Protein AF-A0A3M1ER04-F1 (afdb_monomer)

Nearest PDB structures (foldseek):
  7aeb-assembly1_M  TM=7.714E-01  e=7.576E-06  Algoriphagus machipongonensis
  6j0n-assembly1_b  TM=7.585E-01  e=1.314E-04  Photorhabdus asymbiotica subsp. asymbiotica ATCC 43949
  7b5h-assembly1_AK  TM=7.227E-01  e=2.153E-04  Nostoc sp. PCC 7120 = FACHB-418
  8kea-assembly1_U  TM=7.763E-01  e=6.451E-04  unclassified Caudoviricetes
  6rbk-assembly1_A  TM=7.228E-01  e=6.107E-04  Serratia entomophila

Radius of gyration: 20.39 Å; Cα contacts (8 Å, |Δi|>4): 199; chains: 1; bounding box: 58×40×58 Å

Foldseek 3Di:
DDFDFKWKAFPPVRDIQTALDHFPDKDKDWDWDWDWADDPPDPGTDTDTDGTDDIDIDTDGDFDQCPFGDDVPRTPHHHPDDSVVVVCVVVCLQPQDPVVSGRTWIWIDGDPDTDIGRDPDDDDDDDDDDD

Sequence (131 aa):
MGLEKALITNTVTLDKIPVMFNPEEYTLNKDINYAQSSVPGLSGPILQFVNGNMQTLEMELLLDTYEEHREGNRVLNQAGEDVRNLTRKVTDLMAINADTHAPPVLVFSWGSLSFTCVLARVSQRFIMFKP

Secondary structure (DSSP, 8-state):
---PPPEEEETTT--EEE-SS--S-EEEE--EEEEEE--TTSSSPEEEEEEEPPPEEEE------SS--EETTEE---TT--THHHHHHHHGGGSPPTTTSSPPPEEEEETTEEEEE----------S---

pLDDT: mean 89.55, std 6.3, range [45.19, 96.5]

Solvent-accessible surface area (backbone atoms only — not comparable to full-atom values): 8414 Å² total; per-residue (Å²): 134,79,89,67,67,31,34,41,32,34,70,81,80,66,46,72,47,67,51,84,45,70,54,95,58,73,46,79,49,75,51,69,45,67,48,74,47,80,52,91,93,54,98,60,61,47,79,39,83,72,50,76,50,77,70,45,81,46,70,63,78,59,82,79,24,75,53,64,45,64,58,88,94,42,74,76,48,52,59,67,45,70,55,64,68,60,52,41,67,59,58,55,45,52,43,66,37,84,89,74,73,36,52,52,50,31,35,45,36,43,78,90,47,72,46,78,45,62,69,86,81,85,86,88,83,88,76,88,77,82,133

Structure (mmCIF, N/CA/C/O backbone):
data_AF-A0A3M1ER04-F1
#
_entry.id   AF-A0A3M1ER04-F1
#
loop_
_atom_site.group_PDB
_atom_site.id
_atom_site.type_symbol
_atom_site.label_atom_id
_atom_site.label_alt_id
_atom_site.label_comp_id
_atom_site.label_asym_id
_atom_site.label_entity_id
_atom_site.label_seq_id
_atom_site.pdbx_PDB_ins_code
_atom_site.Cartn_x
_atom_site.Cartn_y
_atom_site.Cartn_z
_atom_site.occupancy
_atom_site.B_iso_or_equiv
_atom_site.auth_seq_id
_atom_site.auth_comp_id
_atom_site.auth_asym_id
_atom_site.auth_atom_id
_atom_site.pdbx_PDB_model_num
ATOM 1 N N . MET A 1 1 ? 24.356 3.284 7.557 1.00 45.19 1 MET A N 1
ATOM 2 C CA . MET A 1 1 ? 23.167 2.457 7.258 1.00 45.19 1 MET A CA 1
ATOM 3 C C . MET A 1 1 ? 22.570 2.990 5.972 1.00 45.19 1 MET A C 1
ATOM 5 O O . MET A 1 1 ? 22.392 4.197 5.882 1.00 45.19 1 MET A O 1
ATOM 9 N N . GLY A 1 2 ? 22.416 2.141 4.955 1.00 61.59 2 GLY A N 1
ATOM 10 C CA . GLY A 1 2 ? 21.830 2.548 3.675 1.00 61.59 2 GLY A CA 1
ATOM 11 C C . GLY A 1 2 ? 20.331 2.813 3.811 1.00 61.59 2 GLY A C 1
ATOM 12 O O . GLY A 1 2 ? 19.712 2.354 4.767 1.00 61.59 2 GLY A O 1
ATOM 13 N N . LEU A 1 3 ? 19.764 3.561 2.866 1.00 70.88 3 LEU A N 1
ATOM 14 C CA . LEU A 1 3 ? 18.321 3.778 2.777 1.00 70.88 3 LEU A CA 1
ATOM 15 C C . LEU A 1 3 ? 17.623 2.436 2.521 1.00 70.88 3 LEU A C 1
ATOM 17 O O . LEU A 1 3 ? 17.823 1.825 1.471 1.00 70.88 3 LEU A O 1
ATOM 21 N N . GLU A 1 4 ? 16.815 1.977 3.475 1.00 83.19 4 GLU A N 1
ATOM 22 C CA . GLU A 1 4 ? 15.949 0.815 3.280 1.00 83.19 4 GLU A CA 1
ATOM 23 C C . GLU A 1 4 ? 14.801 1.202 2.340 1.00 83.19 4 GLU A C 1
ATOM 25 O O . GLU A 1 4 ? 14.098 2.197 2.558 1.00 83.19 4 GLU A O 1
ATOM 30 N N . LYS A 1 5 ? 14.641 0.446 1.250 1.00 88.31 5 LYS A N 1
ATOM 31 C CA . LYS A 1 5 ? 13.538 0.653 0.311 1.00 88.31 5 LYS A CA 1
ATOM 32 C C . LYS A 1 5 ? 12.238 0.104 0.881 1.00 88.31 5 LYS A C 1
ATOM 34 O O . LYS A 1 5 ? 12.239 -0.945 1.525 1.00 88.31 5 LYS A O 1
ATOM 39 N N . ALA A 1 6 ? 11.135 0.798 0.622 1.00 92.69 6 ALA A N 1
ATOM 40 C CA . ALA A 1 6 ? 9.825 0.277 0.971 1.00 92.69 6 ALA A CA 1
ATOM 41 C C . ALA A 1 6 ? 9.491 -0.973 0.138 1.00 92.69 6 ALA A C 1
ATOM 43 O O . ALA A 1 6 ? 9.864 -1.096 -1.032 1.00 92.69 6 ALA A O 1
ATOM 44 N N . LEU A 1 7 ? 8.778 -1.910 0.751 1.00 93.44 7 LEU A N 1
ATOM 45 C CA . LEU A 1 7 ? 8.457 -3.202 0.164 1.00 93.44 7 LEU A CA 1
ATOM 46 C C . LEU A 1 7 ? 6.992 -3.539 0.418 1.00 93.44 7 LEU A C 1
ATOM 48 O O . LEU A 1 7 ? 6.514 -3.453 1.549 1.00 93.44 7 LEU A O 1
ATOM 52 N N . ILE A 1 8 ? 6.305 -3.980 -0.631 1.00 94.88 8 ILE A N 1
ATOM 53 C CA . ILE A 1 8 ? 4.972 -4.572 -0.545 1.00 94.88 8 ILE A CA 1
ATOM 54 C C . ILE A 1 8 ? 5.143 -6.083 -0.663 1.00 94.88 8 ILE A C 1
ATOM 56 O O . ILE A 1 8 ? 5.630 -6.577 -1.677 1.00 94.88 8 ILE A O 1
ATOM 60 N N . THR A 1 9 ? 4.762 -6.825 0.372 1.00 95.25 9 THR A N 1
ATOM 61 C CA . THR A 1 9 ? 4.825 -8.291 0.374 1.00 95.25 9 THR A CA 1
ATOM 62 C C . THR A 1 9 ? 3.421 -8.869 0.353 1.00 95.25 9 THR A C 1
ATOM 64 O O . THR A 1 9 ? 2.616 -8.565 1.230 1.00 95.25 9 THR A O 1
ATOM 67 N N . ASN A 1 10 ? 3.124 -9.730 -0.616 1.00 93.69 10 ASN A N 1
ATOM 68 C CA . ASN A 1 10 ? 1.889 -10.506 -0.622 1.00 93.69 10 ASN A CA 1
ATOM 69 C C . ASN A 1 10 ? 2.051 -11.719 0.305 1.00 93.69 10 ASN A C 1
ATOM 71 O O . ASN A 1 10 ? 2.966 -12.517 0.130 1.00 93.69 10 ASN A O 1
ATOM 75 N N . THR A 1 11 ? 1.177 -11.869 1.298 1.00 91.00 11 THR A N 1
ATOM 76 C CA . THR A 1 11 ? 1.306 -12.944 2.301 1.00 91.00 11 THR A CA 1
ATOM 77 C C . THR A 1 11 ? 0.973 -14.335 1.757 1.00 91.00 11 THR A C 1
ATOM 79 O O . THR A 1 11 ? 1.432 -15.325 2.319 1.00 91.00 11 THR A O 1
ATOM 82 N N . VAL A 1 12 ? 0.210 -14.417 0.663 1.00 86.50 12 VAL A N 1
ATOM 83 C CA . VAL A 1 12 ? -0.216 -15.680 0.044 1.00 86.50 12 VAL A CA 1
ATOM 84 C C . VAL A 1 12 ? 0.831 -16.172 -0.949 1.00 86.50 12 VAL A C 1
ATOM 86 O O . VAL A 1 12 ? 1.286 -17.307 -0.857 1.00 86.50 12 VAL A O 1
ATOM 89 N N . THR A 1 13 ? 1.238 -15.321 -1.895 1.00 87.06 13 THR A N 1
ATOM 90 C CA . THR A 1 13 ? 2.222 -15.701 -2.925 1.00 87.06 13 THR A CA 1
ATOM 91 C C . THR A 1 13 ? 3.667 -15.551 -2.457 1.00 87.06 13 THR A C 1
ATOM 93 O O . THR A 1 13 ? 4.573 -16.031 -3.134 1.00 87.06 13 THR A O 1
ATOM 96 N N . LEU A 1 14 ? 3.889 -14.873 -1.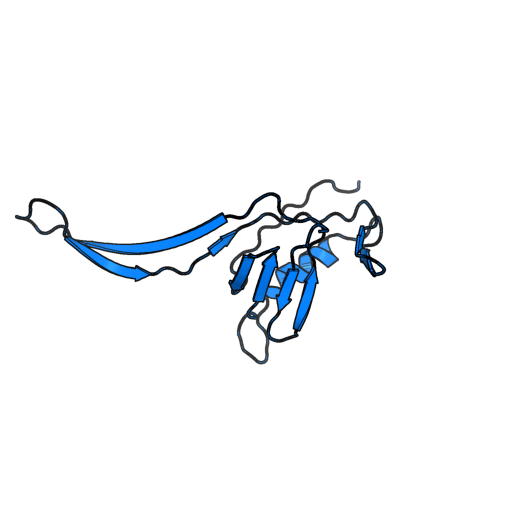324 1.00 89.88 14 LEU A N 1
ATOM 97 C CA . LEU A 1 14 ? 5.203 -14.445 -0.828 1.00 89.88 14 LEU A CA 1
ATOM 98 C C . LEU A 1 14 ? 5.971 -13.553 -1.813 1.00 89.88 14 LEU A C 1
ATOM 100 O O . LEU A 1 14 ? 7.174 -13.335 -1.643 1.00 89.88 14 LEU A O 1
ATOM 104 N N . ASP A 1 15 ? 5.278 -13.018 -2.822 1.00 90.75 15 ASP A N 1
ATOM 105 C CA . ASP A 1 15 ? 5.876 -12.120 -3.796 1.00 90.75 15 ASP A CA 1
ATOM 106 C C . ASP A 1 15 ? 6.197 -10.774 -3.147 1.00 90.75 15 ASP A C 1
ATOM 108 O O . ASP A 1 15 ? 5.428 -10.240 -2.339 1.00 90.75 15 ASP A O 1
ATOM 112 N N . LYS A 1 16 ? 7.365 -10.247 -3.500 1.00 91.44 16 LYS A N 1
ATOM 113 C CA . LYS A 1 16 ? 7.945 -9.035 -2.932 1.00 91.44 16 LYS A CA 1
ATOM 114 C C . LYS A 1 16 ? 8.073 -8.003 -4.033 1.00 91.44 16 LYS A C 1
ATOM 116 O O . LYS A 1 16 ? 8.869 -8.159 -4.957 1.00 91.44 16 LYS A O 1
ATOM 121 N N . ILE A 1 17 ? 7.309 -6.930 -3.897 1.00 91.31 17 ILE A N 1
ATOM 122 C CA . ILE A 1 17 ? 7.264 -5.823 -4.840 1.00 91.31 17 ILE A CA 1
ATOM 123 C C . ILE A 1 17 ? 7.975 -4.632 -4.184 1.00 91.31 17 ILE A C 1
ATOM 125 O O . ILE A 1 17 ? 7.376 -3.945 -3.350 1.00 91.31 17 ILE A O 1
ATOM 129 N N . PRO A 1 18 ? 9.267 -4.411 -4.488 1.00 90.94 18 PRO A N 1
ATOM 130 C CA . PRO A 1 18 ? 9.985 -3.239 -4.009 1.00 90.94 18 PRO A CA 1
ATOM 131 C C . PRO A 1 18 ? 9.448 -1.990 -4.701 1.00 90.94 18 PRO A C 1
ATOM 133 O O . PRO A 1 18 ? 9.127 -2.011 -5.894 1.00 90.94 18 PRO A O 1
ATOM 136 N N . VAL A 1 19 ? 9.366 -0.888 -3.960 1.00 91.50 19 VAL A N 1
ATOM 137 C CA . VAL A 1 19 ? 9.032 0.400 -4.567 1.00 91.50 19 VAL A CA 1
ATOM 138 C C . VAL A 1 19 ? 10.215 0.913 -5.386 1.00 91.50 19 VAL A C 1
ATOM 140 O O . VAL A 1 19 ? 11.385 0.703 -5.047 1.00 91.50 19 VAL A O 1
ATOM 143 N N . MET A 1 20 ? 9.920 1.614 -6.478 1.00 89.75 20 MET A N 1
ATOM 144 C CA . MET A 1 20 ? 10.963 2.232 -7.294 1.00 89.75 20 MET A CA 1
ATOM 145 C C . MET A 1 20 ? 11.626 3.380 -6.524 1.00 89.75 20 MET A C 1
ATOM 147 O O . MET A 1 20 ? 12.844 3.358 -6.306 1.00 89.75 20 MET A O 1
ATOM 151 N N . PHE A 1 21 ? 10.790 4.295 -6.031 1.00 90.50 21 PHE A N 1
ATOM 152 C CA . PHE A 1 21 ? 11.145 5.413 -5.166 1.00 90.50 21 PHE A CA 1
ATOM 153 C C . PHE A 1 21 ? 10.419 5.281 -3.831 1.00 90.50 21 PHE A C 1
ATOM 155 O O . PHE A 1 21 ? 9.248 4.901 -3.790 1.00 90.50 21 PHE A O 1
ATOM 162 N N . ASN A 1 22 ? 11.120 5.590 -2.742 1.00 91.94 22 ASN A N 1
ATOM 163 C CA . ASN A 1 22 ? 10.486 5.660 -1.432 1.00 91.94 22 ASN A CA 1
ATOM 164 C C . ASN A 1 22 ? 9.514 6.847 -1.400 1.00 91.94 22 ASN A C 1
ATOM 166 O O . ASN A 1 22 ? 9.852 7.898 -1.951 1.00 91.94 22 ASN A O 1
ATOM 170 N N . PRO A 1 23 ? 8.340 6.695 -0.765 1.00 90.94 23 PRO A N 1
ATOM 171 C CA . PRO A 1 23 ? 7.427 7.814 -0.589 1.00 90.94 23 PRO A CA 1
ATOM 172 C C . PRO A 1 23 ? 8.090 8.893 0.277 1.00 90.94 23 PRO A C 1
ATOM 174 O O . PRO A 1 23 ? 8.889 8.583 1.159 1.00 90.94 23 PRO A O 1
ATOM 177 N N . GLU A 1 24 ? 7.769 10.161 0.032 1.00 90.25 24 GLU A N 1
ATOM 178 C CA . GLU A 1 24 ? 8.275 11.269 0.859 1.00 90.25 24 GLU A CA 1
ATOM 179 C C . GLU A 1 24 ? 7.596 11.288 2.235 1.00 90.25 24 GLU A C 1
ATOM 181 O O . GLU A 1 24 ? 8.231 11.564 3.253 1.00 90.25 24 GLU A O 1
ATOM 186 N N . GLU A 1 25 ? 6.315 10.922 2.266 1.00 92.31 25 GLU A N 1
ATOM 187 C CA . GLU A 1 25 ? 5.484 10.856 3.460 1.00 92.31 25 GLU A CA 1
ATOM 188 C C . GLU A 1 25 ? 4.462 9.716 3.370 1.00 92.31 25 GLU A C 1
ATOM 190 O O . GLU A 1 25 ? 4.153 9.192 2.297 1.00 92.31 25 GLU A O 1
ATOM 195 N N . TYR A 1 26 ? 3.920 9.335 4.523 1.00 94.12 26 TYR A N 1
ATOM 196 C CA . TYR A 1 26 ? 2.753 8.470 4.626 1.00 94.12 26 TYR A CA 1
ATOM 197 C C . TYR A 1 26 ? 1.825 9.002 5.714 1.00 94.12 26 TYR A C 1
ATOM 199 O O . TYR A 1 26 ? 2.271 9.591 6.699 1.00 94.12 26 TYR A O 1
ATOM 207 N N . THR A 1 27 ? 0.532 8.746 5.558 1.00 95.06 27 THR A N 1
ATOM 208 C CA . THR A 1 27 ? -0.504 9.124 6.520 1.00 95.06 27 THR A CA 1
ATOM 209 C C . THR A 1 27 ? -1.136 7.873 7.114 1.00 95.06 27 THR A C 1
ATOM 211 O O . THR A 1 27 ? -1.462 6.932 6.392 1.00 95.06 27 THR A O 1
ATOM 214 N N . LEU A 1 28 ? -1.303 7.861 8.438 1.00 94.31 28 LEU A N 1
ATOM 215 C CA . LEU A 1 28 ? -1.886 6.755 9.187 1.00 94.31 28 LEU A CA 1
ATOM 216 C C . LEU A 1 28 ? -3.154 7.234 9.898 1.00 94.31 28 LEU A C 1
ATOM 218 O O . LEU A 1 28 ? -3.072 7.863 10.953 1.00 94.31 28 LEU A O 1
ATOM 222 N N . ASN A 1 29 ? -4.320 6.932 9.333 1.00 93.44 29 ASN A N 1
ATOM 223 C CA . ASN A 1 29 ? -5.601 7.357 9.893 1.00 93.44 29 ASN A CA 1
ATOM 224 C C . ASN A 1 29 ? -6.193 6.250 10.763 1.00 93.44 29 ASN A C 1
ATOM 226 O O . ASN A 1 29 ? -6.176 5.073 10.397 1.00 93.44 29 ASN A O 1
ATOM 230 N N . LYS A 1 30 ? -6.710 6.620 11.935 1.00 91.75 30 LYS A N 1
ATOM 231 C CA . LYS A 1 30 ? -7.401 5.710 12.849 1.00 91.75 30 LYS A CA 1
ATOM 232 C C . LYS A 1 30 ? -8.575 6.435 13.479 1.00 91.75 30 LYS A C 1
ATOM 234 O O . LYS A 1 30 ? -8.389 7.312 14.318 1.00 91.75 30 LYS A O 1
ATOM 239 N N . ASP A 1 31 ? -9.771 5.999 13.118 1.00 89.56 31 ASP A N 1
ATOM 240 C CA . ASP A 1 31 ? -11.009 6.642 13.535 1.00 89.56 31 ASP A CA 1
ATOM 241 C C . ASP A 1 31 ? -11.824 5.752 14.475 1.00 89.56 31 ASP A C 1
ATOM 243 O O . ASP A 1 31 ? -11.708 4.524 14.491 1.00 89.56 31 ASP A O 1
ATOM 247 N N . ILE A 1 32 ? -12.680 6.382 15.273 1.00 91.69 32 ILE A N 1
ATOM 248 C CA . ILE A 1 32 ? -13.630 5.707 16.156 1.00 91.69 32 ILE A CA 1
ATOM 249 C C . ILE A 1 32 ? -15.009 6.299 15.900 1.00 91.69 32 ILE A C 1
ATOM 251 O O . ILE A 1 32 ? -15.162 7.517 15.830 1.00 91.69 32 ILE A O 1
ATOM 255 N N . ASN A 1 33 ? -16.013 5.438 15.780 1.00 90.19 33 ASN A N 1
ATOM 256 C CA . ASN A 1 33 ? -17.383 5.848 15.535 1.00 90.19 33 ASN A CA 1
ATOM 257 C C . ASN A 1 33 ? -18.168 6.001 16.849 1.00 90.19 33 ASN A C 1
ATOM 259 O O . ASN A 1 33 ? -18.204 5.085 17.679 1.00 90.19 33 ASN A O 1
ATOM 263 N N . TYR A 1 34 ? -18.842 7.142 17.002 1.00 91.00 34 TYR A N 1
ATOM 264 C CA . TYR A 1 34 ? -19.725 7.447 18.127 1.00 91.00 34 TYR A CA 1
ATOM 265 C C . TYR A 1 34 ? -21.129 7.784 17.623 1.00 91.00 34 TYR A C 1
ATOM 267 O O . TYR A 1 34 ? -21.301 8.641 16.757 1.00 91.00 34 TYR A O 1
ATOM 275 N N . ALA A 1 35 ? -22.142 7.153 18.209 1.00 89.69 35 ALA A N 1
ATOM 276 C CA . ALA A 1 35 ? -23.535 7.524 18.025 1.00 89.69 35 ALA A CA 1
ATOM 277 C C . ALA A 1 35 ? -23.890 8.666 18.984 1.00 89.69 35 ALA A C 1
ATOM 279 O O . ALA A 1 35 ? -23.525 8.636 20.160 1.00 89.69 35 ALA A O 1
ATOM 280 N N . GLN A 1 36 ? -24.616 9.662 18.479 1.00 89.94 36 GLN A N 1
ATOM 281 C CA . GLN A 1 36 ? -25.122 10.782 19.270 1.00 89.94 36 GLN A CA 1
ATOM 282 C C . GLN A 1 36 ? -26.639 10.694 19.351 1.00 89.94 36 GLN A C 1
ATOM 284 O O . GLN A 1 36 ? -27.305 10.593 18.322 1.00 89.94 36 GLN A O 1
ATOM 289 N N . SER A 1 37 ? -27.184 10.746 20.565 1.00 89.62 37 SER A N 1
ATOM 290 C CA . SER A 1 37 ? -28.630 10.783 20.786 1.00 89.62 37 SER A CA 1
ATOM 291 C C . SER A 1 37 ? -29.012 12.011 21.604 1.00 89.62 37 SER A C 1
ATOM 293 O O . SER A 1 37 ? -28.593 12.170 22.753 1.00 89.62 37 SER A O 1
ATOM 295 N N . SER A 1 38 ? -29.801 12.896 20.997 1.00 87.38 38 SER A N 1
ATOM 296 C CA . SER A 1 38 ? -30.303 14.113 21.636 1.00 87.38 38 SER A CA 1
ATOM 297 C C . SER A 1 38 ? -31.615 13.811 22.350 1.00 87.38 38 SER A C 1
ATOM 299 O O . SER A 1 38 ? -32.662 13.688 21.715 1.00 87.38 38 SER A O 1
ATOM 301 N N . VAL A 1 39 ? -31.562 13.694 23.675 1.00 87.62 39 VAL A N 1
ATOM 302 C CA . VAL A 1 39 ? -32.740 13.425 24.508 1.00 87.62 39 VAL A CA 1
ATOM 303 C C . VAL A 1 39 ? -33.250 14.744 25.112 1.00 87.62 39 VAL A C 1
ATOM 305 O O . VAL A 1 39 ? -32.488 15.418 25.810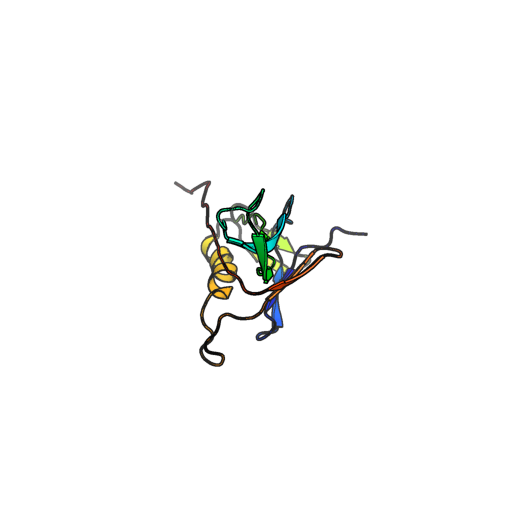 1.00 87.62 39 VAL A O 1
ATOM 308 N N . PRO A 1 40 ? -34.518 15.137 24.875 1.00 87.00 40 PRO A N 1
ATOM 309 C CA . PRO A 1 40 ? -35.096 16.337 25.477 1.00 87.00 40 PRO A CA 1
ATOM 310 C C . PRO A 1 40 ? -35.022 16.305 27.009 1.00 87.00 40 PRO A C 1
ATOM 312 O O . PRO A 1 40 ? -35.384 15.308 27.630 1.00 87.00 40 PRO A O 1
ATOM 315 N N . GLY A 1 41 ? -34.572 17.403 27.621 1.00 88.88 41 GLY A N 1
ATOM 316 C CA . GLY A 1 41 ? -34.427 17.528 29.078 1.00 88.88 41 GLY A CA 1
ATOM 317 C C . GLY A 1 41 ? -33.013 17.270 29.614 1.00 88.88 41 GLY A C 1
ATOM 318 O O . GLY A 1 41 ? -32.761 17.541 30.786 1.00 88.88 41 GLY A O 1
ATOM 319 N N . LEU A 1 42 ? -32.078 16.815 28.774 1.00 83.31 42 LEU A N 1
ATOM 320 C CA . LEU A 1 42 ? -30.645 16.803 29.080 1.00 83.31 42 LEU A CA 1
ATOM 321 C C . LEU A 1 42 ? -29.960 18.070 28.555 1.00 83.31 42 LEU A C 1
ATOM 323 O O . LEU A 1 42 ? -30.376 18.656 27.558 1.00 83.31 42 LEU A O 1
ATOM 327 N N . SER A 1 43 ? -28.884 18.486 29.228 1.00 85.88 43 SER A N 1
ATOM 328 C CA . SER A 1 43 ? -28.087 19.662 28.848 1.00 85.88 43 SER A CA 1
ATOM 329 C C . SER A 1 43 ? -27.212 19.443 27.606 1.00 85.88 43 SER A C 1
ATOM 331 O O . SER A 1 43 ? -26.672 20.408 27.071 1.00 85.88 43 SER A O 1
ATOM 333 N N . GLY A 1 44 ? -27.079 18.202 27.128 1.00 87.12 44 GLY A N 1
ATOM 334 C CA . GLY A 1 44 ? -26.316 17.848 25.934 1.00 87.12 44 GLY A CA 1
ATOM 335 C C . GLY A 1 44 ? -26.648 16.442 25.417 1.00 87.12 44 GLY A C 1
ATOM 336 O O . GLY A 1 44 ? -27.295 15.664 26.125 1.00 87.12 44 GLY A O 1
ATOM 337 N N . PRO A 1 45 ? -26.239 16.113 24.179 1.00 87.25 45 PRO A N 1
ATOM 338 C CA . PRO A 1 45 ? -26.474 14.801 23.586 1.00 87.25 45 PRO A CA 1
ATOM 339 C C . PRO A 1 45 ? -25.658 13.713 24.294 1.00 87.25 45 PRO A C 1
ATOM 341 O O . PRO A 1 45 ? -24.528 13.938 24.730 1.00 87.25 45 PRO A O 1
ATOM 344 N N . ILE A 1 46 ? -26.220 12.509 24.373 1.00 88.75 46 ILE A N 1
ATOM 345 C CA . ILE A 1 46 ? -25.522 11.332 24.893 1.00 88.75 46 ILE A CA 1
ATOM 346 C C . ILE A 1 46 ? -24.630 10.776 23.783 1.00 88.75 46 ILE A C 1
ATOM 348 O O . ILE A 1 46 ? -25.111 10.488 22.685 1.00 88.75 46 ILE A O 1
ATOM 352 N N . LEU A 1 47 ? -23.344 10.609 24.090 1.00 92.56 47 LEU A N 1
ATOM 353 C CA . LEU A 1 47 ? -22.360 9.958 23.228 1.00 92.56 47 LEU A CA 1
ATOM 354 C C . LEU A 1 47 ? -22.255 8.475 23.586 1.00 92.56 47 LEU A C 1
ATOM 356 O O . LEU A 1 47 ? -21.934 8.129 24.722 1.00 92.56 47 LEU A O 1
ATOM 360 N N . GLN A 1 48 ? -22.479 7.600 22.609 1.00 90.12 48 GLN A N 1
ATOM 361 C CA . GLN A 1 48 ? -22.308 6.158 22.747 1.00 90.12 48 GLN A CA 1
ATOM 362 C C . GLN A 1 48 ? -21.241 5.662 21.772 1.00 90.12 48 GLN A C 1
ATOM 364 O O . GLN A 1 48 ? -21.338 5.880 20.568 1.00 90.12 48 GLN A O 1
ATOM 369 N N . PHE A 1 49 ? -20.230 4.965 22.285 1.00 91.94 49 PHE A N 1
ATOM 370 C CA . PHE A 1 49 ? -19.260 4.267 21.444 1.00 91.94 49 PHE A CA 1
ATOM 371 C C . PHE A 1 49 ? -19.958 3.151 20.656 1.00 91.94 49 PHE A C 1
ATOM 373 O O . PHE A 1 49 ? -20.644 2.316 21.250 1.00 91.94 49 PHE A O 1
ATOM 380 N N . VAL A 1 50 ? -19.775 3.137 19.333 1.00 90.56 50 VAL A N 1
ATOM 381 C CA . VAL A 1 50 ? -20.342 2.106 18.450 1.00 90.56 50 VAL A CA 1
ATOM 382 C C . VAL A 1 50 ? -19.280 1.060 18.131 1.00 90.56 50 VAL A C 1
ATOM 384 O O . VAL A 1 50 ? -19.430 -0.106 18.488 1.00 90.56 50 VAL A O 1
ATOM 387 N N . ASN A 1 51 ? -18.195 1.474 17.475 1.00 88.19 51 ASN A N 1
ATOM 388 C CA . ASN A 1 51 ? -17.099 0.605 17.061 1.00 88.19 51 ASN A CA 1
ATOM 389 C C . ASN A 1 51 ? -15.843 1.420 16.708 1.00 88.19 51 ASN A C 1
ATOM 391 O O . ASN A 1 51 ? -15.916 2.610 16.400 1.00 88.19 51 ASN A O 1
ATOM 395 N N . GLY A 1 52 ? -14.680 0.764 16.712 1.00 86.94 52 GLY A N 1
ATOM 396 C CA . GLY A 1 52 ? -13.471 1.304 16.086 1.00 86.94 52 GLY A CA 1
ATOM 397 C C . GLY A 1 52 ? -13.516 1.098 14.571 1.00 86.94 52 GLY A C 1
ATOM 398 O O . GLY A 1 52 ? -13.945 0.037 14.112 1.00 86.94 52 GLY A O 1
ATOM 399 N N . ASN A 1 53 ? -13.078 2.095 13.804 1.00 87.19 53 ASN A N 1
ATOM 400 C CA . ASN A 1 53 ? -12.888 1.947 12.365 1.00 87.19 53 ASN A CA 1
ATOM 401 C C . ASN A 1 53 ? -11.541 1.280 12.066 1.00 87.19 53 ASN A C 1
ATOM 403 O O . ASN A 1 53 ? -10.633 1.238 12.903 1.00 87.19 53 ASN A O 1
ATOM 407 N N . MET A 1 54 ? -11.424 0.736 10.856 1.00 88.75 54 MET A N 1
ATOM 408 C CA . MET A 1 54 ? -10.164 0.185 10.372 1.00 88.75 54 MET A CA 1
ATOM 409 C C . MET A 1 54 ? -9.142 1.306 10.204 1.00 88.75 54 MET A C 1
ATOM 411 O O . MET A 1 54 ? -9.461 2.387 9.717 1.00 88.75 54 MET A O 1
ATOM 415 N N . GLN A 1 55 ? -7.908 1.025 10.601 1.00 93.25 55 GLN A N 1
ATOM 416 C CA . GLN A 1 55 ? -6.788 1.924 10.380 1.00 93.25 55 GLN A CA 1
ATOM 417 C C . GLN A 1 55 ? -6.427 1.932 8.889 1.00 93.25 55 GLN A C 1
ATOM 419 O O . GLN A 1 55 ? -6.323 0.860 8.289 1.00 93.25 55 GLN A O 1
ATOM 424 N N . THR A 1 56 ? -6.228 3.108 8.295 1.00 94.81 56 THR A N 1
ATOM 425 C CA . THR A 1 56 ? -5.808 3.245 6.893 1.00 94.81 56 THR A CA 1
ATOM 426 C C . THR A 1 56 ? -4.390 3.791 6.809 1.00 94.81 56 THR A C 1
ATOM 428 O O . THR A 1 56 ? -3.974 4.617 7.621 1.00 94.81 56 THR A O 1
ATOM 431 N N . LEU A 1 57 ? -3.634 3.283 5.837 1.00 95.69 57 LEU A N 1
ATOM 432 C CA . LEU A 1 57 ? -2.308 3.768 5.478 1.00 95.69 57 LEU A CA 1
ATOM 433 C C . LEU A 1 57 ? -2.386 4.323 4.058 1.00 95.69 57 LEU A C 1
ATOM 435 O O . LEU A 1 57 ? -2.768 3.603 3.135 1.00 95.69 57 LEU A O 1
ATOM 439 N N . GLU A 1 58 ? -2.022 5.588 3.895 1.00 95.50 58 GLU A N 1
ATOM 440 C CA . GLU A 1 58 ? -2.101 6.319 2.632 1.00 95.50 58 GLU A CA 1
ATOM 441 C C . GLU A 1 58 ? -0.730 6.897 2.276 1.00 95.50 58 GLU A C 1
ATOM 443 O O . GLU A 1 58 ? -0.019 7.402 3.143 1.00 95.50 58 GLU A O 1
ATOM 448 N N . MET A 1 59 ? -0.344 6.795 1.005 1.00 94.88 59 MET A N 1
ATOM 449 C CA . MET A 1 59 ? 0.916 7.326 0.475 1.00 94.88 59 MET A CA 1
ATOM 450 C C . MET A 1 59 ? 0.854 7.459 -1.047 1.00 94.88 59 MET A C 1
ATOM 452 O O . MET A 1 59 ? 0.036 6.806 -1.701 1.00 94.88 59 MET A O 1
ATOM 456 N N . GLU A 1 60 ? 1.761 8.255 -1.611 1.00 95.06 60 GLU A N 1
ATOM 457 C CA . GLU A 1 60 ? 1.966 8.364 -3.056 1.00 95.06 60 GLU A CA 1
ATOM 458 C C . GLU A 1 60 ? 3.219 7.581 -3.466 1.00 95.06 60 GLU A C 1
ATOM 460 O O . GLU A 1 60 ? 4.304 7.781 -2.923 1.00 95.06 60 GLU A O 1
ATOM 465 N N . LEU A 1 61 ? 3.060 6.666 -4.426 1.00 93.50 61 LEU A N 1
ATOM 466 C CA . LEU A 1 61 ? 4.168 5.921 -5.017 1.00 93.50 61 LEU A CA 1
ATOM 467 C C . LEU A 1 61 ? 4.444 6.460 -6.415 1.00 93.50 61 LEU A C 1
ATOM 469 O O . LEU A 1 61 ? 3.543 6.498 -7.258 1.00 93.50 61 LEU A O 1
ATOM 473 N N . LEU A 1 62 ? 5.700 6.822 -6.668 1.00 93.12 62 LEU A N 1
ATOM 474 C CA . LEU A 1 62 ? 6.151 7.251 -7.983 1.00 93.12 62 LEU A CA 1
ATOM 475 C C . LEU A 1 62 ? 6.721 6.065 -8.766 1.00 93.12 62 LEU A C 1
ATOM 477 O O . LEU A 1 62 ? 7.480 5.246 -8.242 1.00 93.12 62 LEU A O 1
ATOM 481 N N . LEU A 1 63 ? 6.350 5.993 -10.039 1.00 92.25 63 LEU A N 1
ATOM 482 C CA . LEU A 1 63 ? 6.847 5.021 -11.001 1.00 92.25 63 LEU A CA 1
ATOM 483 C C . LEU A 1 63 ? 7.302 5.789 -12.234 1.00 92.25 63 LEU A C 1
ATOM 485 O O . LEU A 1 63 ? 6.523 6.564 -12.788 1.00 92.25 63 LEU A O 1
ATOM 489 N N . ASP A 1 64 ? 8.536 5.546 -12.659 1.00 91.94 64 ASP A N 1
ATOM 490 C CA . ASP A 1 64 ? 9.096 6.127 -13.869 1.00 91.94 64 ASP A CA 1
ATOM 491 C C . ASP A 1 64 ? 9.666 5.038 -14.779 1.00 91.94 64 ASP A C 1
ATOM 493 O O . ASP A 1 64 ? 10.328 4.096 -14.342 1.00 91.94 64 ASP A O 1
ATOM 497 N N . THR A 1 65 ? 9.386 5.169 -16.070 1.00 92.19 65 THR A N 1
ATOM 498 C CA . THR A 1 65 ? 9.980 4.328 -17.109 1.00 92.19 65 THR A CA 1
ATOM 499 C C . THR A 1 65 ? 10.692 5.134 -18.180 1.00 92.19 65 THR A C 1
ATOM 501 O O . THR A 1 65 ? 11.067 4.569 -19.205 1.00 92.19 65 THR A O 1
ATOM 504 N N . TYR A 1 66 ? 10.900 6.437 -17.983 1.00 88.31 66 TYR A N 1
ATOM 505 C CA . TYR A 1 66 ? 11.696 7.242 -18.899 1.00 88.31 66 TYR A CA 1
ATOM 506 C C . TYR A 1 66 ? 13.157 6.779 -18.901 1.00 88.31 66 TYR A C 1
ATOM 508 O O . TYR A 1 66 ? 13.745 6.582 -19.966 1.00 88.31 66 TYR A O 1
ATOM 516 N N . GLU A 1 67 ? 13.694 6.498 -17.713 1.00 88.25 67 GLU A N 1
ATOM 517 C CA . GLU A 1 67 ? 15.027 5.934 -17.514 1.00 88.25 67 GLU A CA 1
ATOM 518 C C . GLU A 1 67 ? 14.983 4.460 -17.080 1.00 88.25 67 GLU A C 1
ATOM 520 O O . GLU A 1 67 ? 13.949 3.912 -16.682 1.00 88.25 67 GLU A O 1
ATOM 525 N N . GLU A 1 68 ? 16.127 3.784 -17.196 1.00 88.69 68 GLU A N 1
ATOM 526 C CA . GLU A 1 68 ? 16.301 2.423 -16.692 1.00 88.69 68 GLU A CA 1
ATOM 527 C C . GLU A 1 68 ? 16.584 2.466 -15.1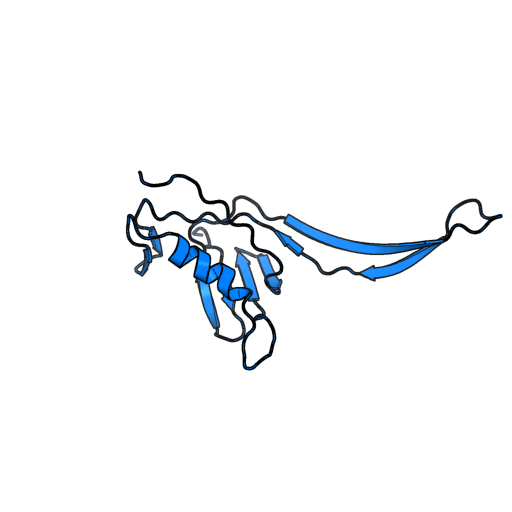86 1.00 88.69 68 GLU A C 1
ATOM 529 O O . GLU A 1 68 ? 17.611 2.997 -14.761 1.00 88.69 68 GLU A O 1
ATOM 534 N N . HIS A 1 69 ? 15.721 1.851 -14.376 1.00 86.25 69 HIS A N 1
ATOM 535 C CA . HIS A 1 69 ? 15.953 1.731 -12.941 1.00 86.25 69 HIS A CA 1
ATOM 536 C C . HIS A 1 69 ? 16.458 0.338 -12.580 1.00 86.25 69 HIS A C 1
ATOM 538 O O . HIS A 1 69 ? 15.967 -0.692 -13.055 1.00 86.25 69 HIS A O 1
ATOM 544 N N . ARG A 1 70 ? 17.433 0.301 -11.670 1.00 84.00 70 ARG A N 1
ATOM 545 C CA . ARG A 1 70 ? 18.027 -0.930 -11.143 1.00 84.00 70 ARG A CA 1
ATOM 546 C C . ARG A 1 70 ? 17.959 -0.951 -9.624 1.00 84.00 70 ARG A C 1
ATOM 548 O O . ARG A 1 70 ? 18.136 0.068 -8.961 1.00 84.00 70 ARG A O 1
ATOM 555 N N . GLU A 1 71 ? 17.743 -2.134 -9.072 1.00 78.62 71 GLU A N 1
ATOM 556 C CA . GLU A 1 71 ? 17.876 -2.420 -7.650 1.00 78.62 71 GLU A CA 1
ATOM 557 C C . GLU A 1 71 ? 18.984 -3.459 -7.462 1.00 78.62 71 GLU A C 1
ATOM 559 O O . GLU A 1 71 ? 18.828 -4.641 -7.780 1.00 78.62 71 GLU A O 1
ATOM 564 N N . GLY A 1 72 ? 20.149 -3.004 -6.994 1.00 79.25 72 GLY A N 1
ATOM 565 C CA . GLY A 1 72 ? 21.347 -3.838 -6.944 1.00 79.25 72 GLY A CA 1
ATOM 566 C C . GLY A 1 72 ? 21.688 -4.383 -8.333 1.00 79.25 72 GLY A C 1
ATOM 567 O O . GLY A 1 72 ? 21.940 -3.620 -9.261 1.00 79.25 72 GLY A O 1
ATOM 568 N N . ASN A 1 73 ? 21.665 -5.709 -8.483 1.00 80.75 73 ASN A N 1
ATOM 569 C CA . ASN A 1 73 ? 21.952 -6.376 -9.756 1.00 80.75 73 ASN A CA 1
ATOM 570 C C . ASN A 1 73 ? 20.694 -6.658 -10.608 1.00 80.75 73 ASN A C 1
ATOM 572 O O . ASN A 1 73 ? 20.802 -7.226 -11.693 1.00 80.75 73 ASN A O 1
ATOM 576 N N . ARG A 1 74 ? 19.494 -6.309 -10.121 1.00 80.75 74 ARG A N 1
ATOM 577 C CA . ARG A 1 74 ? 18.215 -6.571 -10.793 1.00 80.75 74 ARG A CA 1
ATOM 578 C C . ARG A 1 74 ? 17.737 -5.323 -11.532 1.00 80.75 74 ARG A C 1
ATOM 580 O O . ARG A 1 74 ? 17.607 -4.258 -10.938 1.00 80.75 74 ARG A O 1
ATOM 587 N N . VAL A 1 75 ? 17.437 -5.463 -12.821 1.00 84.06 75 VAL A N 1
ATOM 588 C CA . VAL A 1 75 ? 16.783 -4.409 -13.612 1.00 84.06 75 VAL A CA 1
ATOM 589 C C . VAL A 1 75 ? 15.291 -4.409 -13.277 1.00 84.06 75 VAL A C 1
ATOM 591 O O . VAL A 1 75 ? 14.647 -5.456 -13.358 1.00 84.06 75 VAL A O 1
ATOM 594 N N . LEU A 1 76 ? 14.756 -3.263 -12.849 1.00 83.19 76 LEU A N 1
ATOM 595 C CA . LEU A 1 76 ? 13.341 -3.104 -12.495 1.00 83.19 76 LEU A CA 1
ATOM 596 C C . LEU A 1 76 ? 12.480 -2.834 -13.732 1.00 83.19 76 LEU A C 1
ATOM 598 O O . LEU A 1 76 ? 11.380 -3.376 -13.836 1.00 83.19 76 LEU A O 1
ATOM 602 N N . ASN A 1 77 ? 12.993 -2.018 -14.653 1.00 87.88 77 ASN A N 1
ATOM 603 C CA . ASN A 1 77 ? 12.341 -1.642 -15.904 1.00 87.88 77 ASN A CA 1
ATOM 604 C C . ASN A 1 77 ? 13.389 -1.284 -16.963 1.00 87.88 77 ASN A C 1
ATOM 606 O O . ASN A 1 77 ? 14.505 -0.901 -16.617 1.00 87.88 77 ASN A O 1
ATOM 610 N N . GLN A 1 78 ? 13.014 -1.358 -18.238 1.00 87.06 78 GLN A N 1
ATOM 611 C CA . GLN A 1 78 ? 13.833 -0.826 -19.331 1.00 87.06 78 GLN A CA 1
ATOM 612 C C . GLN A 1 78 ? 13.483 0.642 -19.611 1.00 87.06 78 GLN A C 1
ATOM 614 O O . GLN A 1 78 ? 12.338 1.065 -19.421 1.00 87.06 78 GLN A O 1
ATOM 619 N N . ALA A 1 79 ? 14.462 1.417 -20.091 1.00 86.94 79 ALA A N 1
ATOM 620 C CA . ALA A 1 79 ? 14.229 2.795 -20.515 1.00 86.94 79 ALA A CA 1
ATOM 621 C C . ALA A 1 79 ? 13.229 2.829 -21.682 1.00 86.94 79 ALA A C 1
ATOM 623 O O . ALA A 1 79 ? 13.416 2.195 -22.721 1.00 86.94 79 ALA A O 1
ATOM 624 N N . GLY A 1 80 ? 12.148 3.578 -21.506 1.00 84.44 80 GLY A N 1
ATOM 625 C CA . GLY A 1 80 ? 11.067 3.722 -22.466 1.00 84.44 80 GLY A CA 1
ATOM 626 C C . GLY A 1 80 ? 10.007 2.618 -22.458 1.00 84.44 80 GLY A C 1
ATOM 627 O O . GLY A 1 80 ? 9.157 2.657 -23.353 1.00 84.44 80 GLY A O 1
ATOM 628 N N . GLU A 1 81 ? 10.036 1.689 -21.497 1.00 89.12 81 GLU A N 1
ATOM 629 C CA . GLU A 1 81 ? 9.003 0.659 -21.306 1.00 89.12 81 GLU A CA 1
ATOM 630 C C . GLU A 1 81 ? 7.637 1.276 -20.938 1.00 89.12 81 GLU A C 1
ATOM 632 O O . GLU A 1 81 ? 7.558 2.381 -20.400 1.00 89.12 81 GLU A O 1
ATOM 637 N N . ASP A 1 82 ? 6.534 0.570 -21.207 1.00 89.56 82 ASP A N 1
ATOM 638 C CA . ASP A 1 82 ? 5.208 0.985 -20.742 1.00 89.56 82 ASP A CA 1
ATOM 639 C C . ASP A 1 82 ? 5.107 0.890 -19.207 1.00 89.56 82 ASP A C 1
ATOM 641 O O . ASP A 1 82 ? 5.072 -0.201 -18.628 1.00 89.56 82 ASP A O 1
ATOM 645 N N . VAL A 1 83 ? 4.982 2.046 -18.546 1.00 91.31 83 VAL A N 1
ATOM 646 C CA . VAL A 1 83 ? 4.786 2.159 -17.091 1.00 91.31 83 VAL A CA 1
ATOM 647 C C . VAL A 1 83 ? 3.564 1.379 -16.598 1.00 91.31 83 VAL A C 1
ATOM 649 O O . VAL A 1 83 ? 3.533 0.939 -15.448 1.00 91.31 83 VAL A O 1
ATOM 652 N N . ARG A 1 84 ? 2.573 1.117 -17.463 1.00 90.44 84 ARG A N 1
ATOM 653 C CA . ARG A 1 84 ? 1.385 0.328 -17.114 1.00 90.44 84 ARG A CA 1
ATOM 654 C C . ARG A 1 84 ? 1.717 -1.111 -16.732 1.00 90.44 84 ARG A C 1
ATOM 656 O O . ARG A 1 84 ? 0.959 -1.715 -15.982 1.00 90.44 84 ARG A O 1
ATOM 663 N N . ASN A 1 85 ? 2.835 -1.671 -17.203 1.00 91.00 85 ASN A N 1
ATOM 664 C CA . ASN A 1 85 ? 3.309 -2.982 -16.746 1.00 91.00 85 ASN A CA 1
ATOM 665 C C . ASN A 1 85 ? 3.642 -2.968 -15.252 1.00 91.00 85 ASN A C 1
ATOM 667 O O . ASN A 1 85 ? 3.352 -3.927 -14.539 1.00 91.00 85 ASN A O 1
ATOM 671 N N . LEU A 1 86 ? 4.242 -1.876 -14.776 1.00 90.44 86 LEU A N 1
ATOM 672 C CA . LEU A 1 86 ? 4.606 -1.709 -13.374 1.00 90.44 86 LEU A CA 1
ATOM 673 C C . LEU A 1 86 ? 3.389 -1.349 -12.530 1.00 90.44 86 LEU A C 1
ATOM 675 O O . LEU A 1 86 ? 3.196 -1.931 -11.466 1.00 90.44 86 LEU A O 1
ATOM 679 N N . THR A 1 87 ? 2.536 -0.440 -13.012 1.00 92.12 87 THR A N 1
ATOM 680 C CA . THR A 1 87 ? 1.334 -0.064 -12.262 1.00 92.12 87 THR A CA 1
ATOM 681 C C . THR A 1 87 ? 0.356 -1.229 -12.131 1.00 92.12 87 THR A C 1
ATOM 683 O O . THR A 1 87 ? -0.266 -1.359 -11.077 1.00 92.12 87 THR A O 1
ATOM 686 N N . ARG A 1 88 ? 0.271 -2.113 -13.142 1.00 93.00 88 ARG A N 1
ATOM 687 C CA . ARG A 1 88 ? -0.529 -3.344 -13.073 1.00 93.00 88 ARG A CA 1
ATOM 688 C C . ARG A 1 88 ? -0.134 -4.231 -11.901 1.00 93.00 88 ARG A C 1
ATOM 690 O O . ARG A 1 88 ? -1.009 -4.650 -11.161 1.00 93.00 88 ARG A O 1
ATOM 697 N N . LYS A 1 89 ? 1.165 -4.408 -11.634 1.00 90.44 89 LYS A N 1
ATOM 698 C CA . LYS A 1 89 ? 1.636 -5.201 -10.481 1.00 90.44 89 LYS A CA 1
ATOM 699 C C . LYS A 1 89 ? 1.070 -4.713 -9.147 1.00 90.44 89 LYS A C 1
ATOM 701 O O . LYS A 1 89 ? 0.886 -5.520 -8.247 1.00 90.44 89 LYS A O 1
ATOM 706 N N . VAL A 1 90 ? 0.802 -3.412 -9.016 1.00 92.06 90 VAL A N 1
ATOM 707 C CA . VAL A 1 90 ? 0.189 -2.832 -7.812 1.00 92.06 90 VAL A CA 1
ATOM 708 C C . VAL A 1 90 ? -1.332 -2.969 -7.853 1.00 92.06 90 VAL A C 1
ATOM 710 O O . VAL A 1 90 ? -1.928 -3.380 -6.863 1.00 92.06 90 VAL A O 1
ATOM 713 N N . THR A 1 91 ? -1.980 -2.660 -8.981 1.00 92.88 91 THR A N 1
ATOM 714 C CA . THR A 1 91 ? -3.447 -2.761 -9.086 1.00 92.88 91 THR A CA 1
ATOM 715 C C . THR A 1 91 ? -3.952 -4.196 -9.011 1.00 92.88 91 THR A C 1
ATOM 717 O O . THR A 1 91 ? -5.027 -4.432 -8.468 1.00 92.88 91 THR A O 1
ATOM 720 N N . ASP A 1 92 ? -3.172 -5.160 -9.494 1.00 92.44 92 ASP A N 1
ATOM 721 C CA . ASP A 1 92 ? -3.512 -6.584 -9.477 1.00 92.44 92 ASP A CA 1
ATOM 722 C C . ASP A 1 92 ? -3.546 -7.140 -8.045 1.00 92.44 92 ASP A C 1
ATOM 724 O O . ASP A 1 92 ? -4.196 -8.150 -7.792 1.00 92.44 92 ASP A O 1
ATOM 728 N N . LEU A 1 93 ? -2.950 -6.446 -7.066 1.00 91.44 93 LEU A N 1
ATOM 729 C CA . LEU A 1 93 ? -3.098 -6.782 -5.645 1.00 91.44 93 LEU A CA 1
ATOM 730 C C . LEU A 1 93 ? -4.514 -6.515 -5.111 1.00 91.44 93 LEU A C 1
ATOM 732 O O . LEU A 1 93 ? -4.840 -6.967 -4.017 1.00 91.44 93 LEU A O 1
ATOM 736 N N . MET A 1 94 ? -5.356 -5.791 -5.855 1.00 92.31 94 MET A N 1
ATOM 737 C CA . MET A 1 94 ? -6.786 -5.654 -5.558 1.00 92.31 94 MET A CA 1
ATOM 738 C C . MET A 1 94 ? -7.622 -6.777 -6.184 1.00 92.31 94 MET A C 1
ATOM 740 O O . MET A 1 94 ? -8.810 -6.893 -5.878 1.00 92.31 94 MET A O 1
ATOM 744 N N . ALA A 1 95 ? -7.042 -7.579 -7.083 1.00 90.31 95 ALA A N 1
ATOM 745 C CA . ALA A 1 95 ? -7.770 -8.634 -7.766 1.00 90.31 95 ALA A CA 1
ATOM 746 C C . ALA A 1 95 ? -8.184 -9.732 -6.780 1.00 90.31 95 ALA A C 1
ATOM 748 O O . ALA A 1 95 ? -7.442 -10.110 -5.870 1.00 90.31 95 ALA A O 1
ATOM 749 N N . ILE A 1 96 ? -9.390 -10.257 -6.985 1.00 87.38 96 ILE A N 1
ATOM 750 C CA . ILE A 1 96 ? -9.914 -11.365 -6.192 1.00 87.38 96 ILE A CA 1
ATOM 751 C C . ILE A 1 96 ? -9.131 -12.622 -6.568 1.00 87.38 96 ILE A C 1
ATOM 753 O O . ILE A 1 96 ? -9.136 -13.042 -7.726 1.00 87.38 96 ILE A O 1
ATOM 757 N N . ASN A 1 97 ? -8.473 -13.231 -5.584 1.00 83.25 97 ASN A N 1
ATOM 758 C CA . ASN A 1 97 ? -7.852 -14.532 -5.765 1.00 83.25 97 ASN A CA 1
ATOM 759 C C . ASN A 1 97 ? -8.953 -15.610 -5.830 1.00 83.25 97 ASN A C 1
ATOM 761 O O . ASN A 1 97 ? -9.883 -15.608 -5.023 1.00 83.25 97 ASN A O 1
ATOM 765 N N . ALA A 1 98 ? -8.863 -16.510 -6.813 1.00 84.19 98 ALA A N 1
ATOM 766 C CA . ALA A 1 98 ? -9.882 -17.530 -7.064 1.00 84.19 98 ALA A CA 1
ATOM 767 C C . ALA A 1 98 ? -9.992 -18.573 -5.940 1.00 84.19 98 ALA A C 1
ATOM 769 O O . ALA A 1 98 ? -11.089 -19.064 -5.691 1.00 84.19 98 ALA A O 1
ATOM 770 N N . ASP A 1 99 ? -8.890 -18.873 -5.251 1.00 82.44 99 ASP A N 1
ATOM 771 C CA . ASP A 1 99 ? -8.834 -19.881 -4.191 1.00 82.44 99 ASP A CA 1
ATOM 772 C C . ASP A 1 99 ? -9.396 -19.344 -2.869 1.00 82.44 99 ASP A C 1
ATOM 774 O O . ASP A 1 99 ? -10.083 -20.055 -2.138 1.00 82.44 99 ASP A O 1
ATOM 778 N N . THR A 1 100 ? -9.113 -18.078 -2.547 1.00 84.31 100 THR A N 1
ATOM 779 C CA . THR A 1 100 ? -9.552 -17.452 -1.287 1.00 84.31 100 THR A CA 1
ATOM 780 C C . THR A 1 100 ? -10.852 -16.662 -1.421 1.00 84.31 100 THR A C 1
ATOM 782 O O . THR A 1 100 ? -11.399 -16.221 -0.411 1.00 84.31 100 THR A O 1
ATOM 785 N N . HIS A 1 101 ? -11.332 -16.447 -2.651 1.00 88.12 101 HIS A N 1
ATOM 786 C CA . HIS A 1 101 ? -12.460 -15.569 -2.985 1.00 88.12 101 HIS A CA 1
ATOM 787 C C . HIS A 1 101 ? -12.349 -14.152 -2.397 1.00 88.12 101 HIS A C 1
ATOM 789 O O . HIS A 1 101 ? -13.351 -13.460 -2.215 1.00 88.12 101 HIS A O 1
ATOM 795 N N . ALA A 1 102 ? -11.127 -13.701 -2.119 1.00 88.69 102 ALA A N 1
ATOM 796 C CA . ALA A 1 102 ? -10.846 -12.406 -1.520 1.00 88.69 102 ALA A CA 1
ATOM 797 C C . ALA A 1 102 ? -9.556 -11.807 -2.101 1.00 88.69 102 ALA A C 1
ATOM 799 O O . ALA A 1 102 ? -8.696 -12.547 -2.592 1.00 88.69 102 ALA A O 1
ATOM 800 N N . PRO A 1 103 ? -9.384 -10.475 -2.041 1.00 91.62 103 PRO A N 1
ATOM 801 C CA . PRO A 1 103 ? -8.090 -9.858 -2.291 1.00 91.62 103 PRO A CA 1
ATOM 802 C C . PRO A 1 103 ? -7.019 -10.392 -1.324 1.00 91.62 103 PRO A C 1
ATOM 804 O O . PRO A 1 103 ? -7.336 -10.736 -0.179 1.00 91.62 103 PRO A O 1
ATOM 807 N N . PRO A 1 104 ? -5.750 -10.466 -1.752 1.00 93.19 104 PRO A N 1
ATOM 808 C CA . PRO A 1 104 ? -4.662 -10.919 -0.900 1.00 93.19 104 PRO A CA 1
ATOM 809 C C . PRO A 1 104 ? -4.419 -9.968 0.277 1.00 93.19 104 PRO A C 1
ATOM 811 O O . PRO A 1 104 ? -4.514 -8.746 0.156 1.00 93.19 104 PRO A O 1
ATOM 814 N N . VAL A 1 105 ? -4.020 -10.543 1.413 1.00 94.31 105 VAL A N 1
ATOM 815 C CA . VAL A 1 105 ? -3.470 -9.777 2.534 1.00 94.31 105 VAL A CA 1
ATOM 816 C C . VAL A 1 105 ? -2.017 -9.427 2.218 1.00 94.31 105 VAL A C 1
ATOM 818 O O . VAL A 1 105 ? -1.232 -10.275 1.782 1.00 94.31 105 VAL A O 1
ATOM 821 N N . LEU A 1 106 ? -1.662 -8.172 2.444 1.00 95.75 106 LEU A N 1
ATOM 822 C CA . LEU A 1 106 ? -0.370 -7.575 2.151 1.00 95.75 106 LEU A CA 1
ATOM 823 C C . LEU A 1 106 ? 0.319 -7.128 3.440 1.00 95.75 106 LEU A C 1
ATOM 825 O O . LEU A 1 106 ? -0.328 -6.817 4.439 1.00 95.75 106 LEU A O 1
ATOM 829 N N . VAL A 1 107 ? 1.642 -7.038 3.390 1.00 96.50 107 VAL A N 1
ATOM 830 C CA . VAL A 1 107 ? 2.457 -6.360 4.397 1.00 96.50 107 VAL A CA 1
ATOM 831 C C . VAL A 1 107 ? 3.262 -5.276 3.699 1.00 96.50 107 VAL A C 1
ATOM 833 O O . VAL A 1 107 ? 4.086 -5.575 2.834 1.00 96.50 107 VAL A O 1
ATOM 836 N N . PHE A 1 108 ? 3.020 -4.023 4.074 1.00 95.44 108 PHE A N 1
ATOM 837 C CA . PHE A 1 108 ? 3.859 -2.896 3.691 1.00 95.44 108 PHE A CA 1
ATOM 838 C C . PHE A 1 108 ? 4.942 -2.692 4.749 1.00 95.44 108 PHE A C 1
ATOM 840 O O . PHE A 1 108 ? 4.621 -2.507 5.924 1.00 95.44 108 PHE A O 1
ATOM 847 N N . SER A 1 109 ? 6.210 -2.709 4.344 1.00 94.38 109 SER A N 1
ATOM 848 C CA . SER A 1 109 ? 7.344 -2.476 5.240 1.00 94.38 109 SER A CA 1
ATOM 849 C C . SER A 1 109 ? 8.240 -1.357 4.730 1.00 94.38 109 SER A C 1
ATOM 851 O O . SER A 1 109 ? 8.658 -1.398 3.573 1.00 94.38 109 SER A O 1
ATOM 853 N N . TRP A 1 110 ? 8.577 -0.399 5.593 1.00 93.31 110 TRP A N 1
ATOM 854 C CA . TRP A 1 110 ? 9.521 0.673 5.286 1.00 93.31 110 TRP A CA 1
ATOM 855 C C . TRP A 1 110 ? 10.240 1.154 6.554 1.00 93.31 110 TRP A C 1
ATOM 857 O O . TRP A 1 110 ? 9.631 1.762 7.435 1.00 93.31 110 TRP A O 1
ATOM 867 N N . GLY A 1 111 ? 11.539 0.863 6.672 1.00 87.81 111 GLY A N 1
ATOM 868 C CA . GLY A 1 111 ? 12.273 1.105 7.914 1.00 87.81 111 GLY A CA 1
ATOM 869 C C . GLY A 1 111 ? 11.672 0.303 9.072 1.00 87.81 111 GLY A C 1
ATOM 870 O O . GLY A 1 111 ? 11.471 -0.906 8.978 1.00 87.81 111 GLY A O 1
ATOM 871 N N . SER A 1 112 ? 11.319 0.987 10.161 1.00 89.19 112 SER A N 1
ATOM 872 C CA . SER A 1 112 ? 10.626 0.380 11.306 1.00 89.19 112 SER A CA 1
ATOM 873 C C . SER A 1 112 ? 9.113 0.220 11.115 1.00 89.19 112 SER A C 1
ATOM 875 O O . SER A 1 112 ? 8.468 -0.442 11.932 1.00 89.19 112 SER A O 1
ATOM 877 N N . LEU A 1 113 ? 8.525 0.816 10.071 1.00 90.94 113 LEU A N 1
ATOM 878 C CA . LEU A 1 113 ? 7.099 0.686 9.788 1.00 90.94 113 LEU A CA 1
ATOM 879 C C . LEU A 1 113 ? 6.821 -0.694 9.190 1.00 90.94 113 LEU A C 1
ATOM 881 O O . LEU A 1 113 ? 7.406 -1.065 8.176 1.00 90.94 113 LEU A O 1
ATOM 885 N N . SER A 1 114 ? 5.883 -1.424 9.790 1.00 94.50 114 SER A N 1
ATOM 886 C CA . SER A 1 114 ? 5.321 -2.661 9.248 1.00 94.50 114 SER A CA 1
ATOM 887 C C . SER A 1 114 ? 3.807 -2.625 9.410 1.00 94.50 114 SER A C 1
ATOM 889 O O . SER A 1 114 ? 3.300 -2.502 10.526 1.00 94.50 114 SER A 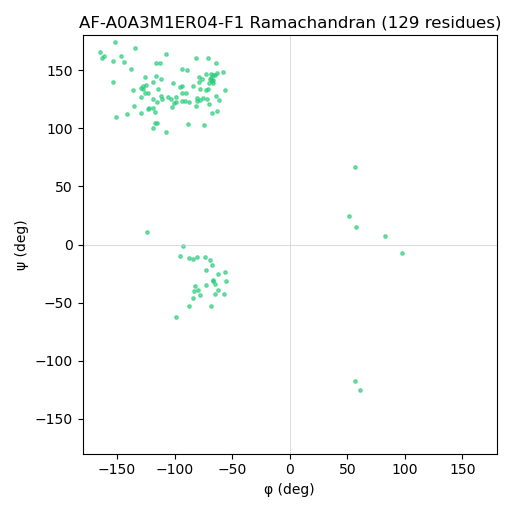O 1
ATOM 891 N N . PHE A 1 115 ? 3.083 -2.688 8.296 1.00 95.69 115 PHE A N 1
ATOM 892 C CA . PHE A 1 115 ? 1.635 -2.530 8.257 1.00 95.69 115 PHE A CA 1
ATOM 893 C C . PHE A 1 115 ? 0.995 -3.680 7.481 1.00 95.69 115 PHE A C 1
ATOM 895 O O . PHE A 1 115 ? 1.203 -3.820 6.277 1.00 95.69 115 PHE A O 1
ATOM 902 N N . THR A 1 116 ? 0.225 -4.519 8.179 1.00 96.19 116 THR A N 1
ATOM 903 C CA . THR A 1 116 ? -0.541 -5.612 7.560 1.00 96.19 116 THR A CA 1
ATOM 904 C C . THR A 1 116 ? -1.900 -5.088 7.116 1.00 96.19 116 THR A C 1
ATOM 906 O O . THR A 1 116 ? -2.650 -4.560 7.936 1.00 96.19 116 THR A O 1
ATOM 909 N N . CYS A 1 117 ? -2.221 -5.215 5.832 1.00 93.75 117 CYS A N 1
ATOM 910 C CA . CYS A 1 117 ? -3.397 -4.590 5.241 1.00 93.75 117 CYS A CA 1
ATOM 911 C C . CYS A 1 117 ? -3.948 -5.351 4.033 1.00 93.75 117 CYS A C 1
ATOM 913 O O . CYS A 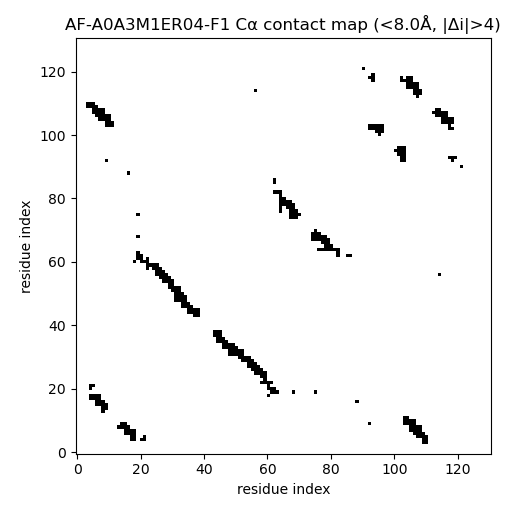1 117 ? -3.365 -6.316 3.555 1.00 93.75 117 CYS A O 1
ATOM 915 N N . VAL A 1 118 ? -5.087 -4.888 3.529 1.00 94.38 118 VAL A N 1
ATOM 916 C CA . VAL A 1 118 ? -5.590 -5.210 2.1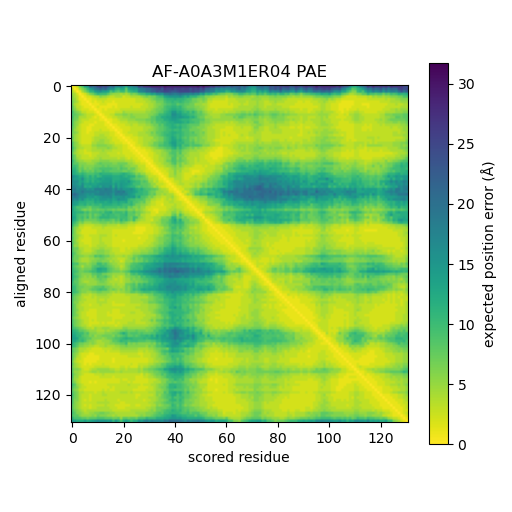89 1.00 94.38 118 VAL A CA 1
ATOM 917 C C . VAL A 1 118 ? -5.628 -3.919 1.384 1.00 94.38 118 VAL A C 1
ATOM 919 O O . VAL A 1 118 ? -5.890 -2.847 1.938 1.00 94.38 118 VAL A O 1
ATOM 922 N N . LEU A 1 119 ? -5.346 -3.994 0.085 1.00 94.31 119 LEU A N 1
ATOM 923 C CA . LEU A 1 119 ? -5.316 -2.804 -0.758 1.00 94.31 119 LEU A CA 1
ATOM 924 C C . LEU A 1 119 ? -6.746 -2.321 -1.033 1.00 94.31 119 LEU A C 1
ATOM 926 O O . LEU A 1 119 ? -7.469 -2.907 -1.832 1.00 94.31 119 LEU A O 1
ATOM 930 N N . ALA A 1 120 ? -7.157 -1.258 -0.340 1.00 93.31 120 ALA A N 1
ATOM 931 C CA . ALA A 1 120 ? -8.530 -0.757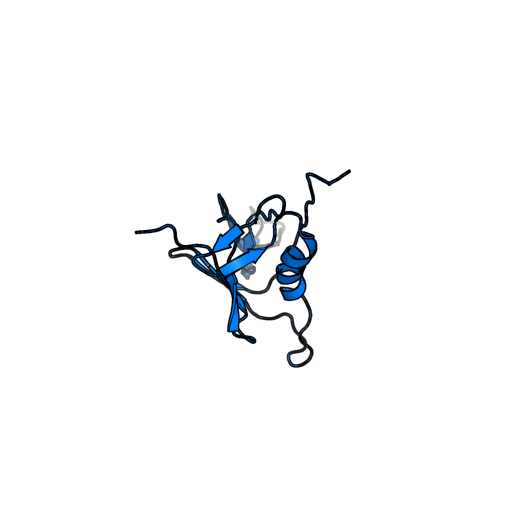 -0.393 1.00 93.31 120 ALA A CA 1
ATOM 932 C C . ALA A 1 120 ? -8.804 0.145 -1.607 1.00 93.31 120 ALA A C 1
ATOM 934 O O . ALA A 1 120 ? -9.902 0.133 -2.161 1.00 93.31 120 ALA A O 1
ATOM 935 N N . ARG A 1 121 ? -7.819 0.951 -2.019 1.00 94.25 121 ARG A N 1
ATOM 936 C CA . ARG A 1 121 ? -7.963 1.930 -3.099 1.00 94.25 121 ARG A CA 1
ATOM 937 C C . ARG A 1 121 ? -6.622 2.200 -3.768 1.00 94.25 121 ARG A C 1
ATOM 939 O O . ARG A 1 121 ? -5.618 2.377 -3.088 1.00 94.25 121 ARG A O 1
ATOM 946 N N . VAL A 1 122 ? -6.645 2.333 -5.093 1.00 94.81 122 VAL A N 1
ATOM 947 C CA . VAL A 1 122 ? -5.530 2.852 -5.893 1.00 94.81 122 VAL A CA 1
ATOM 948 C C . VAL A 1 122 ? -6.043 3.988 -6.773 1.00 94.81 122 VAL A C 1
ATOM 950 O O . VAL A 1 122 ? -7.094 3.869 -7.399 1.00 94.81 122 VAL A O 1
ATOM 953 N N . SER A 1 123 ? -5.306 5.096 -6.819 1.00 95.12 123 SER A N 1
ATOM 954 C CA . SER A 1 123 ? -5.559 6.216 -7.727 1.00 95.12 123 SER A CA 1
ATOM 955 C C . SER A 1 123 ? -4.350 6.387 -8.638 1.00 95.12 123 SER A C 1
ATOM 957 O O . SER A 1 123 ? -3.255 6.657 -8.156 1.00 95.12 123 SER A O 1
ATOM 959 N N . GLN A 1 124 ? -4.530 6.210 -9.947 1.00 94.81 124 GLN A N 1
ATOM 960 C CA . GLN A 1 124 ? -3.439 6.297 -10.920 1.00 94.81 124 GLN A CA 1
ATOM 961 C C . GLN A 1 124 ? -3.467 7.653 -11.624 1.00 94.81 124 GLN A C 1
ATOM 963 O O . GLN A 1 124 ? -4.453 8.003 -12.272 1.00 94.81 124 GLN A O 1
ATOM 968 N N . ARG A 1 125 ? -2.368 8.403 -11.528 1.00 95.31 125 ARG A N 1
ATOM 969 C CA . ARG A 1 125 ? -2.167 9.670 -12.237 1.00 95.31 125 ARG A CA 1
ATOM 970 C C . ARG A 1 125 ? -1.006 9.504 -13.213 1.00 95.31 125 ARG A C 1
ATOM 972 O O . ARG A 1 125 ? 0.144 9.470 -12.796 1.00 95.31 125 ARG A O 1
ATOM 979 N N . PHE A 1 126 ? -1.312 9.389 -14.504 1.00 93.19 126 PHE A N 1
ATOM 980 C CA . PHE A 1 126 ? -0.299 9.314 -15.559 1.00 93.19 126 PHE A CA 1
ATOM 981 C C . PHE A 1 126 ? 0.036 10.720 -16.063 1.00 93.19 126 PHE A C 1
ATOM 983 O O . PHE A 1 126 ? -0.867 11.496 -16.380 1.00 93.19 126 PHE A O 1
ATOM 990 N N . ILE A 1 127 ? 1.326 11.034 -16.134 1.00 93.31 127 ILE A N 1
ATOM 991 C CA . ILE A 1 127 ? 1.875 12.307 -16.617 1.00 93.31 127 ILE A CA 1
ATOM 992 C C . ILE A 1 127 ? 3.050 12.028 -17.565 1.00 93.31 127 ILE A C 1
ATOM 994 O O . ILE A 1 127 ? 3.515 10.895 -17.634 1.00 93.31 127 ILE A O 1
ATOM 998 N N . MET A 1 128 ? 3.527 13.055 -18.280 1.00 90.69 128 MET A N 1
ATOM 999 C CA . MET A 1 128 ? 4.693 12.976 -19.178 1.00 90.69 128 MET A CA 1
ATOM 1000 C C . MET A 1 128 ? 4.560 11.895 -20.270 1.00 90.69 128 MET A C 1
ATOM 1002 O O 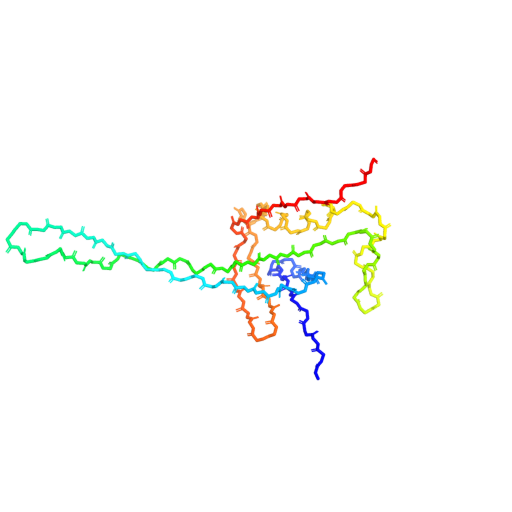. MET A 1 128 ? 5.275 10.897 -20.305 1.00 90.69 128 MET A O 1
ATOM 1006 N N . PHE A 1 129 ? 3.615 12.104 -21.189 1.00 89.38 129 PHE A N 1
ATOM 1007 C CA . PHE A 1 129 ? 3.365 11.190 -22.305 1.00 89.38 129 PHE A CA 1
ATOM 1008 C C . PHE A 1 129 ? 4.384 11.377 -23.434 1.00 89.38 129 PHE A C 1
ATOM 1010 O O . PHE A 1 129 ? 4.789 12.501 -23.735 1.00 89.38 129 PHE A O 1
ATOM 1017 N N . LYS A 1 130 ? 4.762 10.273 -24.087 1.00 83.69 130 LYS A N 1
ATOM 1018 C CA . LYS A 1 130 ? 5.472 10.332 -25.371 1.00 83.69 130 LYS A CA 1
ATOM 1019 C C . LYS A 1 130 ? 4.519 10.875 -26.453 1.00 83.69 130 LYS A C 1
ATOM 1021 O O . LYS A 1 130 ? 3.325 10.577 -26.370 1.00 83.69 130 LYS A O 1
ATOM 1026 N N . PRO A 1 131 ? 5.024 11.679 -27.405 1.00 78.62 131 PRO A N 1
ATOM 1027 C CA . PRO A 1 131 ? 4.236 12.162 -28.536 1.00 78.62 131 PRO A CA 1
ATOM 1028 C C . PRO A 1 131 ? 3.750 11.026 -29.443 1.00 78.62 131 PRO A C 1
ATOM 1030 O O . PRO A 1 131 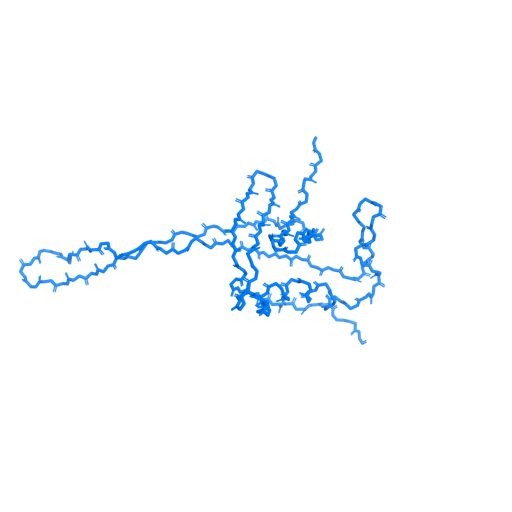? 4.414 9.962 -29.478 1.00 78.62 131 PRO A O 1
#

Mean predicted aligned error: 6.28 Å